Protein AF-W4JQ54-F1 (afdb_monomer_lite)

Structure (mmCIF, N/CA/C/O backbone):
data_AF-W4JQ54-F1
#
_entry.id   AF-W4JQ54-F1
#
loop_
_atom_site.group_PDB
_atom_site.id
_atom_site.type_symbol
_atom_site.label_atom_id
_atom_site.label_alt_id
_atom_site.label_comp_id
_atom_site.label_asym_id
_atom_site.label_entity_id
_atom_site.label_seq_id
_atom_site.pdbx_PDB_ins_code
_atom_site.Cartn_x
_atom_site.Cartn_y
_atom_site.Cartn_z
_atom_site.occupancy
_atom_site.B_iso_or_equiv
_atom_site.auth_seq_id
_atom_site.auth_comp_id
_atom_site.auth_asym_id
_atom_site.auth_atom_id
_atom_site.pdbx_PDB_model_num
ATOM 1 N N . MET A 1 1 ? 14.704 45.002 96.941 1.00 39.91 1 MET A N 1
ATOM 2 C CA . MET A 1 1 ? 14.867 45.791 95.703 1.00 39.91 1 MET A CA 1
ATOM 3 C C . MET A 1 1 ? 14.225 44.958 94.596 1.00 39.91 1 MET A C 1
ATOM 5 O O . MET A 1 1 ? 14.706 43.855 94.393 1.00 39.91 1 MET A O 1
ATOM 9 N N . ALA A 1 2 ? 12.981 45.235 94.175 1.00 49.25 2 ALA A N 1
ATOM 10 C CA . ALA A 1 2 ? 12.592 46.309 93.231 1.00 49.25 2 ALA A CA 1
ATOM 11 C C . ALA A 1 2 ? 13.164 46.016 91.817 1.00 49.25 2 ALA A C 1
ATOM 13 O O . ALA A 1 2 ? 14.364 45.773 91.742 1.00 49.25 2 ALA A O 1
ATOM 14 N N . SER A 1 3 ? 12.445 45.982 90.681 1.00 45.66 3 SER A N 1
ATOM 15 C CA . SER A 1 3 ? 11.048 46.341 90.313 1.00 45.66 3 SER A CA 1
ATOM 16 C C . SER A 1 3 ? 10.651 45.665 88.969 1.00 45.66 3 SER A C 1
ATOM 18 O O . SER A 1 3 ? 11.546 45.143 88.311 1.00 45.66 3 SER A O 1
ATOM 20 N N . ASP A 1 4 ? 9.433 45.745 88.404 1.00 51.53 4 ASP A N 1
ATOM 21 C CA . ASP A 1 4 ? 8.029 45.736 88.903 1.00 51.53 4 ASP A CA 1
ATOM 22 C C . ASP A 1 4 ? 7.049 45.790 87.682 1.00 51.53 4 ASP A C 1
ATOM 24 O O . ASP A 1 4 ? 7.456 46.293 86.636 1.00 51.53 4 ASP A O 1
ATOM 28 N N . LEU A 1 5 ? 5.782 45.346 87.830 1.00 48.69 5 LEU A N 1
ATOM 29 C CA . LEU A 1 5 ? 4.641 45.387 86.864 1.00 48.69 5 LEU A CA 1
ATOM 30 C C . LEU A 1 5 ? 4.814 44.646 85.502 1.00 48.69 5 LEU A C 1
ATOM 32 O O . LEU A 1 5 ? 5.885 44.619 84.915 1.00 48.69 5 LEU A O 1
ATOM 36 N N . GLY A 1 6 ? 3.790 44.029 84.890 1.00 43.50 6 GLY A N 1
ATOM 37 C CA . GLY A 1 6 ? 2.369 43.871 85.245 1.00 43.50 6 GLY A CA 1
ATOM 38 C C . GLY A 1 6 ? 1.666 42.806 84.359 1.00 43.50 6 GLY A C 1
ATOM 39 O O . GLY A 1 6 ? 2.332 42.179 83.533 1.00 43.50 6 GLY A O 1
ATOM 40 N N . PRO A 1 7 ? 0.351 42.547 84.534 1.00 61.50 7 PRO A N 1
ATOM 41 C CA . PRO A 1 7 ? -0.352 41.431 83.889 1.00 61.50 7 PRO A CA 1
ATOM 42 C C . PRO A 1 7 ? -1.212 41.856 82.683 1.00 61.50 7 PRO A C 1
ATOM 44 O O . PRO A 1 7 ? -2.100 42.690 82.823 1.00 61.50 7 PRO A O 1
ATOM 47 N N . GLU A 1 8 ? -1.037 41.206 81.530 1.00 49.78 8 GLU A N 1
ATOM 48 C CA . GLU A 1 8 ? -1.846 41.456 80.326 1.00 49.78 8 GLU A CA 1
ATOM 49 C C . GLU A 1 8 ? -2.757 40.257 79.983 1.00 49.78 8 GLU A C 1
ATOM 51 O O . GLU A 1 8 ? -2.371 39.291 79.330 1.00 49.78 8 GLU A O 1
ATOM 56 N N . ASN A 1 9 ? -4.015 40.401 80.407 1.00 55.91 9 ASN A N 1
ATOM 57 C CA . ASN A 1 9 ? -5.211 40.153 79.594 1.00 55.91 9 ASN A CA 1
ATOM 58 C C . ASN A 1 9 ? -5.625 38.709 79.243 1.00 55.91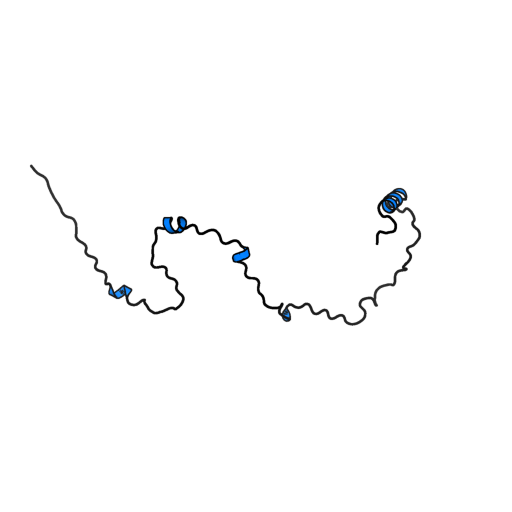 9 ASN A C 1
ATOM 60 O O . ASN A 1 9 ? -5.425 38.179 78.152 1.00 55.91 9 ASN A O 1
ATOM 64 N N . HIS A 1 10 ? -6.440 38.161 80.152 1.00 45.06 10 HIS A N 1
ATOM 65 C CA . HIS A 1 10 ? -7.553 37.268 79.818 1.00 45.06 10 HIS A CA 1
ATOM 66 C C . HIS A 1 10 ? -8.393 37.819 78.646 1.00 45.06 10 HIS A C 1
ATOM 68 O O . HIS A 1 10 ? -9.059 38.840 78.803 1.00 45.06 10 HIS A O 1
ATOM 74 N N . LEU A 1 11 ? -8.517 37.060 77.553 1.00 47.34 11 LEU A N 1
ATOM 75 C CA . LEU A 1 11 ? -9.681 37.134 76.662 1.00 47.34 11 LEU A CA 1
ATOM 76 C C . LEU A 1 11 ? -10.225 35.727 76.397 1.00 47.34 11 LEU A C 1
ATOM 78 O O . LEU A 1 11 ? -9.616 34.908 75.714 1.00 47.34 11 LEU A O 1
ATOM 82 N N . LYS A 1 12 ? -11.379 35.442 77.007 1.00 53.34 12 LYS A N 1
ATOM 83 C CA . LYS A 1 12 ? -12.147 34.210 76.810 1.00 53.34 12 LYS A CA 1
ATOM 84 C C . LYS A 1 12 ? -13.097 34.429 75.637 1.00 53.34 12 LYS A C 1
ATOM 86 O O . LYS A 1 12 ? -14.135 35.054 75.824 1.00 53.34 12 LYS A O 1
ATOM 91 N N . ASN A 1 13 ? -12.788 33.867 74.475 1.00 58.66 13 ASN A N 1
ATOM 92 C CA . ASN A 1 13 ? -13.745 33.812 73.372 1.00 58.66 13 ASN A CA 1
ATOM 93 C C . ASN A 1 13 ? -14.394 32.427 73.342 1.00 58.66 13 ASN A C 1
ATOM 95 O O . ASN A 1 13 ? -14.007 31.556 72.567 1.00 58.66 13 ASN A O 1
ATOM 99 N N . ASN A 1 14 ? -15.385 32.239 74.219 1.00 55.09 14 ASN A N 1
ATOM 100 C CA . ASN A 1 14 ? -16.422 31.244 73.972 1.00 55.09 14 ASN A CA 1
ATOM 101 C C . ASN A 1 14 ? -17.190 31.713 72.733 1.00 55.09 14 ASN A C 1
ATOM 103 O O . ASN A 1 14 ? -17.835 32.757 72.782 1.00 55.09 14 ASN A O 1
ATOM 107 N N . LEU A 1 15 ? -17.085 30.965 71.640 1.00 48.16 15 LEU A N 1
ATOM 108 C CA . LEU A 1 15 ? -17.973 31.078 70.489 1.00 48.16 15 LEU A CA 1
ATOM 109 C C . LEU A 1 15 ? -18.592 29.704 70.248 1.00 48.16 15 LEU A C 1
ATOM 111 O O . LEU A 1 15 ? -18.136 28.920 69.421 1.00 48.16 15 LEU A O 1
ATOM 115 N N . ASP A 1 16 ? -19.580 29.436 71.095 1.00 52.72 16 ASP A N 1
ATOM 116 C CA . ASP A 1 16 ? -20.813 28.702 70.831 1.00 52.72 16 ASP A CA 1
ATOM 117 C C . ASP A 1 16 ? -20.700 27.452 69.944 1.00 52.72 16 ASP A C 1
ATOM 119 O O . ASP A 1 16 ? -20.755 27.498 68.711 1.00 52.72 16 ASP A O 1
ATOM 123 N N . SER A 1 17 ? -20.693 26.301 70.626 1.00 57.25 17 SER A N 1
ATOM 124 C CA . SER A 1 17 ? -20.916 24.950 70.086 1.00 57.25 17 SER A CA 1
ATOM 125 C C . SER A 1 17 ? -22.077 24.851 69.094 1.00 57.25 17 SER A C 1
ATOM 127 O O . SER A 1 17 ? -22.090 23.990 68.214 1.00 57.25 17 SER A O 1
ATOM 129 N N . ASP A 1 18 ? -23.054 25.739 69.233 1.00 55.09 18 ASP A N 1
ATOM 130 C CA . ASP A 1 18 ? -24.360 25.632 68.606 1.00 55.09 18 ASP A CA 1
ATOM 131 C C . ASP A 1 18 ? -24.308 26.027 67.120 1.00 55.09 18 ASP A C 1
ATOM 133 O O . ASP A 1 18 ? -25.050 25.463 66.311 1.00 55.09 18 ASP A O 1
ATOM 137 N N . MET A 1 19 ? -23.353 26.877 66.715 1.00 43.97 19 MET A N 1
ATOM 138 C CA . MET A 1 19 ? -23.126 27.234 65.302 1.00 43.97 19 MET A CA 1
ATOM 139 C C . MET A 1 19 ? -22.566 26.078 64.456 1.00 43.97 19 MET A C 1
ATOM 141 O O . MET A 1 19 ? -22.755 26.062 63.240 1.00 43.97 19 MET A O 1
ATOM 145 N N . LEU A 1 20 ? -21.921 25.081 65.073 1.00 49.22 20 LEU A N 1
ATOM 146 C CA . LEU A 1 20 ? -21.444 23.881 64.370 1.00 49.22 20 LEU A CA 1
ATOM 147 C C . LEU A 1 20 ? -22.555 22.837 64.155 1.00 49.22 20 LEU A C 1
ATOM 149 O O . LEU A 1 20 ? -22.397 21.933 63.333 1.00 49.22 20 LEU A O 1
ATOM 153 N N . SER A 1 21 ? -23.687 22.957 64.857 1.00 53.69 21 SER A N 1
ATOM 154 C CA . SER A 1 21 ? -24.777 21.974 64.797 1.00 53.69 21 SER A CA 1
ATOM 155 C C . SER A 1 21 ? -25.658 22.100 63.545 1.00 53.69 21 SER A C 1
ATOM 157 O O . SER A 1 21 ? -26.167 21.096 63.045 1.00 53.69 21 SER A O 1
ATOM 159 N N . LEU A 1 22 ? -25.804 23.310 62.988 1.00 45.69 22 LEU A N 1
ATOM 160 C CA . LEU A 1 22 ? -26.805 23.599 61.951 1.00 45.69 22 LEU A CA 1
ATOM 161 C C . LEU A 1 22 ? -26.445 23.115 60.534 1.00 45.69 22 LEU A C 1
ATOM 163 O O . LEU A 1 22 ? -27.323 23.044 59.678 1.00 45.69 22 LEU A O 1
ATOM 167 N N . PHE A 1 23 ? -25.181 22.766 60.275 1.00 44.94 23 PHE A N 1
ATOM 168 C CA . PHE A 1 23 ? -24.710 22.331 58.950 1.00 44.94 23 PHE A CA 1
ATOM 169 C C . PHE A 1 23 ? -24.695 20.805 58.753 1.00 44.94 23 PHE A C 1
ATOM 171 O O . PHE A 1 23 ? -24.263 20.318 57.710 1.00 44.94 23 PHE A O 1
ATOM 178 N N . SER A 1 24 ? -25.208 20.031 59.715 1.00 45.94 24 SER A N 1
ATOM 179 C CA . SER A 1 24 ? -25.296 18.563 59.625 1.00 45.94 24 SER A CA 1
ATOM 180 C C . SER A 1 24 ? -26.554 18.066 58.886 1.00 45.94 24 SER A C 1
ATOM 182 O O . SER A 1 24 ? -27.217 17.127 59.328 1.00 45.94 24 SER A O 1
ATOM 184 N N . SER A 1 25 ? -26.893 18.667 57.740 1.00 42.25 25 SER A N 1
ATOM 185 C CA . SER A 1 25 ? -27.986 18.216 56.862 1.00 42.25 25 SER A CA 1
ATOM 186 C C . SER A 1 25 ? -27.476 17.338 55.710 1.00 42.25 25 SER A C 1
ATOM 188 O O . SER A 1 25 ? -27.232 17.785 54.594 1.00 42.25 25 SER A O 1
ATOM 190 N N . VAL A 1 26 ? -27.324 16.050 56.031 1.00 52.06 26 VAL A N 1
ATOM 191 C CA . VAL A 1 26 ? -27.335 14.861 55.150 1.00 52.06 26 VAL A CA 1
ATOM 192 C C . VAL A 1 26 ? -27.230 15.119 53.631 1.00 52.06 26 VAL A C 1
ATOM 194 O O . VAL A 1 26 ? -28.233 15.313 52.945 1.00 52.06 26 VAL A O 1
ATOM 197 N N . VAL A 1 27 ? -26.024 14.933 53.082 1.00 48.47 27 VAL A N 1
ATOM 198 C CA . VAL A 1 27 ? -25.814 14.586 51.664 1.00 48.47 27 VAL A CA 1
ATOM 199 C C . VAL A 1 27 ? -25.173 13.193 51.599 1.00 48.47 27 VAL A C 1
ATOM 201 O O . VAL A 1 27 ? -24.006 13.045 51.978 1.00 48.47 27 VAL A O 1
ATOM 204 N N . PRO A 1 28 ? -25.888 12.148 51.136 1.00 41.91 28 PRO A N 1
ATOM 205 C CA . PRO A 1 28 ? -25.311 10.816 51.002 1.00 41.91 28 PRO A CA 1
ATOM 206 C C . PRO A 1 28 ? -24.329 10.799 49.824 1.00 41.91 28 PRO A C 1
ATOM 208 O O . PRO A 1 28 ? -24.723 10.941 48.670 1.00 41.91 28 PRO A O 1
ATOM 211 N N . GLY A 1 29 ? -23.039 10.635 50.123 1.00 44.91 29 GLY A N 1
ATOM 212 C CA . GLY A 1 29 ? -21.966 10.597 49.121 1.00 44.91 29 GLY A CA 1
ATOM 213 C C . GLY A 1 29 ? -20.756 11.477 49.437 1.00 44.91 29 GLY A C 1
ATOM 214 O O . GLY A 1 29 ? -19.733 11.345 48.767 1.00 44.91 29 GLY A O 1
ATOM 215 N N . SER A 1 30 ? -20.820 12.337 50.462 1.00 40.53 30 SER A N 1
ATOM 216 C CA . SER A 1 30 ? -19.653 13.130 50.850 1.00 40.53 30 SER A CA 1
ATOM 217 C C . SER A 1 30 ? -18.723 12.371 51.798 1.00 40.53 30 SER A C 1
ATOM 219 O O . SER A 1 30 ? -18.940 12.317 53.009 1.00 40.53 30 SER A O 1
ATOM 221 N N . PHE A 1 31 ? -17.635 11.825 51.253 1.00 47.12 31 PHE A N 1
ATOM 222 C CA . PHE A 1 31 ? -16.487 11.363 52.037 1.00 47.12 31 PHE A CA 1
ATOM 223 C C . PHE A 1 31 ? -15.658 12.558 52.534 1.00 47.12 31 PHE A C 1
ATOM 225 O O . PHE A 1 31 ? -14.495 12.732 52.163 1.00 47.12 31 PHE A O 1
ATOM 232 N N . HIS A 1 32 ? -16.246 13.392 53.393 1.00 39.94 32 HIS A N 1
ATOM 233 C CA . HIS A 1 32 ? -15.474 14.338 54.190 1.00 39.94 32 HIS A CA 1
ATOM 234 C C . HIS A 1 32 ? -14.647 13.545 55.205 1.00 39.94 32 HIS A C 1
ATOM 236 O O . HIS A 1 32 ? -15.118 13.195 56.283 1.00 39.94 32 HIS A O 1
ATOM 242 N N . SER A 1 33 ? -13.401 13.242 54.840 1.00 46.81 33 SER A N 1
ATOM 243 C CA . SER A 1 33 ? -12.406 12.702 55.762 1.00 46.81 33 SER A CA 1
ATOM 244 C C . SER A 1 33 ? -12.095 13.758 56.823 1.00 46.81 33 SER A C 1
ATOM 246 O O . SER A 1 33 ? -11.180 14.563 56.654 1.00 46.81 33 SER A O 1
ATOM 248 N N . THR A 1 34 ? -12.851 13.760 57.925 1.00 48.50 34 THR A N 1
ATOM 249 C CA . THR A 1 34 ? -12.638 14.610 59.112 1.00 48.50 34 THR A CA 1
ATOM 250 C C . THR A 1 34 ? -11.448 14.118 59.936 1.00 48.50 34 THR A C 1
ATOM 252 O O 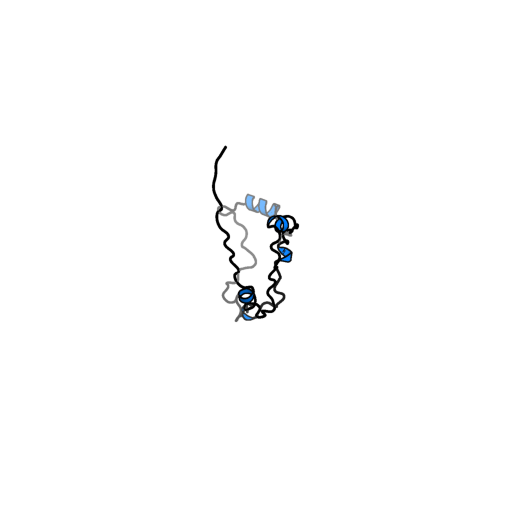. THR A 1 34 ? -11.522 13.902 61.144 1.00 48.50 34 THR A O 1
ATOM 255 N N . ASN A 1 35 ? -10.330 13.908 59.255 1.00 55.97 35 ASN A N 1
ATOM 256 C CA . ASN A 1 35 ? -9.038 13.681 59.852 1.00 55.97 35 ASN A CA 1
ATOM 257 C C . ASN A 1 35 ? -8.074 14.602 59.111 1.00 55.97 35 ASN A C 1
ATOM 259 O O . ASN A 1 35 ? -7.663 14.309 57.987 1.00 55.97 35 ASN A O 1
ATOM 263 N N . ILE A 1 36 ? -7.745 15.732 59.742 1.00 53.62 36 ILE A N 1
ATOM 264 C CA . ILE A 1 36 ? -6.565 16.519 59.381 1.00 53.62 36 ILE A CA 1
ATOM 265 C C . ILE A 1 36 ? -5.368 15.701 59.875 1.00 53.62 36 ILE A C 1
ATOM 267 O O . ILE A 1 36 ? -4.748 16.002 60.892 1.00 53.62 36 ILE A O 1
ATOM 271 N N . ALA A 1 37 ? -5.116 14.591 59.184 1.00 57.53 37 ALA A N 1
ATOM 272 C CA . ALA A 1 37 ? -3.859 13.886 59.280 1.00 57.53 37 ALA A CA 1
ATOM 273 C C . ALA A 1 37 ? -2.771 14.852 58.810 1.00 57.53 37 ALA A C 1
ATOM 275 O O . ALA A 1 37 ? -2.993 15.609 57.858 1.00 57.53 37 ALA A O 1
ATOM 276 N N . ASP A 1 38 ? -1.611 14.808 59.465 1.00 59.84 38 ASP A N 1
ATOM 277 C CA . ASP A 1 38 ? -0.424 15.552 59.050 1.00 59.84 38 ASP A CA 1
ATOM 278 C C . ASP A 1 38 ? -0.288 15.530 57.520 1.00 59.84 38 ASP A C 1
ATOM 280 O O . ASP A 1 38 ? -0.362 14.443 56.932 1.00 59.84 38 ASP A O 1
ATOM 284 N N . PRO A 1 39 ? -0.035 16.663 56.839 1.00 61.22 39 PRO A N 1
ATOM 285 C CA . PRO A 1 39 ? 0.158 16.646 55.390 1.00 61.22 39 PRO A CA 1
ATOM 286 C C . PRO A 1 39 ? 1.299 15.690 55.001 1.00 61.22 39 PRO A C 1
ATOM 288 O O . PRO A 1 39 ? 1.245 15.039 53.963 1.00 61.22 39 PRO A O 1
ATOM 291 N N . VAL A 1 40 ? 2.282 15.511 55.892 1.00 61.38 40 VAL A N 1
ATOM 292 C CA . VAL A 1 40 ? 3.354 14.513 55.785 1.00 61.38 40 VAL A CA 1
ATOM 293 C C . VAL A 1 40 ? 2.824 13.071 55.813 1.00 61.38 40 VAL A C 1
ATOM 295 O O . VAL A 1 40 ? 3.310 12.240 55.051 1.00 61.38 40 VAL A O 1
ATOM 298 N N . ALA A 1 41 ? 1.808 12.753 56.622 1.00 61.19 41 ALA A N 1
ATOM 299 C CA . ALA A 1 41 ? 1.201 11.419 56.686 1.00 61.19 41 ALA A CA 1
ATOM 300 C C . ALA A 1 41 ? 0.461 11.042 55.385 1.00 61.19 41 ALA A C 1
ATOM 302 O O . ALA A 1 41 ? 0.479 9.877 54.969 1.00 61.19 41 ALA A O 1
ATOM 303 N N . ILE A 1 42 ? -0.107 12.034 54.689 1.00 59.50 42 ILE A N 1
ATOM 304 C CA . ILE A 1 42 ? -0.707 11.863 53.354 1.00 59.50 42 ILE A CA 1
ATOM 305 C C . ILE A 1 42 ? 0.363 11.459 52.321 1.00 59.50 42 ILE A C 1
ATOM 307 O O . ILE A 1 42 ? 0.084 10.656 51.439 1.00 59.50 42 ILE A O 1
ATOM 311 N N . PHE A 1 43 ? 1.606 11.935 52.445 1.00 57.56 43 PHE A N 1
ATOM 312 C CA . PHE A 1 43 ? 2.718 11.488 51.588 1.00 57.56 43 PHE A CA 1
ATOM 313 C C . PHE A 1 43 ? 3.425 10.215 52.098 1.00 57.56 43 PHE 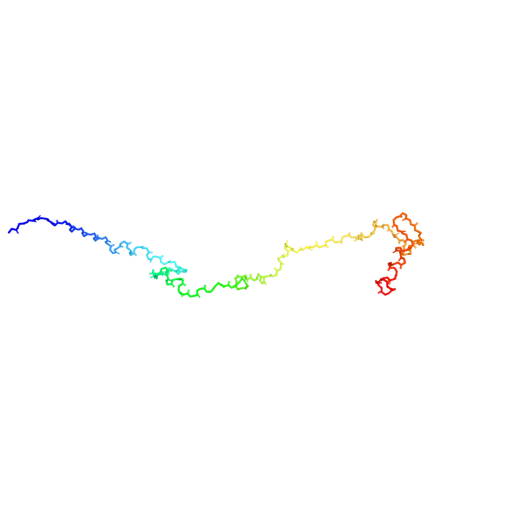A C 1
ATOM 315 O O . PHE A 1 43 ? 4.001 9.470 51.302 1.00 57.56 43 PHE A O 1
ATOM 322 N N . ALA A 1 44 ? 3.390 9.944 53.408 1.00 59.31 44 ALA A N 1
ATOM 323 C CA . ALA A 1 44 ? 4.000 8.761 54.025 1.00 59.31 44 ALA A CA 1
ATOM 324 C C . ALA A 1 44 ? 3.199 7.477 53.755 1.00 59.31 44 ALA A C 1
ATOM 326 O O . ALA A 1 44 ? 3.773 6.396 53.578 1.00 59.31 44 ALA A O 1
ATOM 327 N N . THR A 1 45 ? 1.872 7.588 53.662 1.00 60.84 45 THR A N 1
ATOM 328 C CA . THR A 1 45 ? 1.055 6.542 53.046 1.00 60.84 45 THR A CA 1
ATOM 329 C C . THR A 1 45 ? 1.422 6.460 51.563 1.00 60.84 45 THR A C 1
ATOM 331 O O . THR A 1 45 ? 1.223 7.395 50.795 1.00 60.84 45 THR A O 1
ATOM 334 N N . LYS A 1 46 ? 2.026 5.336 51.143 1.00 63.25 46 LYS A N 1
ATOM 335 C CA . LYS A 1 46 ? 2.506 5.130 49.763 1.00 63.25 46 LYS A CA 1
ATOM 336 C C . LYS A 1 46 ? 1.339 5.029 48.772 1.00 63.25 46 LYS A C 1
ATOM 338 O O . LYS A 1 46 ? 1.026 3.936 48.288 1.00 63.25 46 LYS A O 1
ATOM 343 N N . TYR A 1 47 ? 0.748 6.164 48.406 1.00 66.00 47 TYR A N 1
ATOM 344 C CA . TYR A 1 47 ? -0.141 6.300 47.257 1.00 66.00 47 TYR A CA 1
ATOM 345 C C . TYR A 1 47 ? 0.655 6.069 45.969 1.00 66.00 47 TYR A C 1
ATOM 347 O O . TYR A 1 47 ? 1.092 6.994 45.286 1.00 66.00 47 TYR A O 1
ATOM 355 N N . LYS A 1 48 ? 0.867 4.793 45.634 1.00 77.19 48 LYS A N 1
ATOM 356 C CA . LYS A 1 48 ? 1.422 4.393 44.341 1.00 77.19 48 LYS A CA 1
ATOM 357 C C . LYS A 1 48 ? 0.526 4.958 43.241 1.00 77.19 48 LYS A C 1
ATOM 359 O O . LYS A 1 48 ? -0.689 4.754 43.261 1.00 77.19 48 LYS A O 1
ATOM 364 N N . TYR A 1 49 ? 1.131 5.641 42.272 1.00 79.19 49 TYR A N 1
ATOM 365 C CA . TYR A 1 49 ? 0.421 6.134 41.098 1.00 79.19 49 TYR A CA 1
ATOM 366 C C . TYR A 1 49 ? -0.306 4.967 40.412 1.00 79.19 49 TYR A C 1
ATOM 368 O O . TYR A 1 49 ? 0.335 4.017 39.962 1.00 79.19 49 TYR A O 1
ATOM 376 N N . LYS A 1 50 ? -1.644 5.022 40.342 1.00 79.44 50 LYS A N 1
ATOM 377 C CA . LYS A 1 50 ? -2.426 3.999 39.631 1.00 79.44 50 LYS A CA 1
ATOM 378 C C . LYS A 1 50 ? -2.053 4.033 38.141 1.00 79.44 50 LYS A C 1
ATOM 380 O O . LYS A 1 50 ? -2.197 5.105 37.543 1.00 79.44 50 LYS A O 1
ATOM 385 N N . PRO A 1 51 ? -1.595 2.919 37.538 1.00 86.62 51 PRO A N 1
ATOM 386 C CA . PRO A 1 51 ? -1.196 2.887 36.133 1.00 86.62 51 PRO A CA 1
ATOM 387 C C . PRO A 1 51 ? -2.360 3.298 35.227 1.00 86.62 51 PRO A C 1
ATOM 389 O O . PRO A 1 51 ? -3.522 3.049 35.547 1.00 86.62 51 PRO A O 1
ATOM 392 N N . VAL A 1 52 ? -2.054 3.916 34.082 1.00 81.94 52 VAL A N 1
ATOM 393 C CA . VAL A 1 52 ? -3.071 4.488 33.180 1.00 81.94 52 VAL A CA 1
ATOM 394 C C . VAL A 1 52 ? -4.111 3.453 32.729 1.00 81.94 52 VAL A C 1
ATOM 396 O O . VAL A 1 52 ? -5.300 3.752 32.723 1.00 81.94 52 VAL A O 1
ATOM 399 N N . ALA A 1 53 ? -3.696 2.203 32.502 1.00 80.50 53 ALA A N 1
ATOM 400 C CA . ALA A 1 53 ? -4.581 1.087 32.156 1.00 80.50 53 ALA A CA 1
ATOM 401 C C . ALA A 1 53 ? -5.631 0.740 33.237 1.00 80.50 53 ALA A C 1
ATOM 403 O O . ALA A 1 53 ? -6.636 0.120 32.923 1.00 80.50 53 ALA A O 1
ATOM 404 N N . GLN A 1 54 ? -5.429 1.144 34.498 1.00 82.56 54 GLN A N 1
ATOM 405 C CA . GLN A 1 54 ? -6.422 1.002 35.577 1.00 82.56 54 GLN A CA 1
ATOM 406 C C . GLN A 1 54 ? -7.295 2.256 35.765 1.00 82.56 54 GLN A C 1
ATOM 408 O O . GLN A 1 54 ? -8.221 2.244 36.575 1.00 82.56 54 GLN A O 1
ATOM 413 N N . LYS A 1 55 ? -6.989 3.353 35.060 1.00 83.81 55 LYS A N 1
ATOM 414 C CA . LYS A 1 55 ? -7.794 4.585 35.037 1.00 83.81 55 LYS A CA 1
ATOM 415 C C . LYS A 1 55 ? -8.713 4.635 33.817 1.00 83.81 55 LYS A C 1
ATOM 417 O O . LYS A 1 55 ? -9.841 5.102 33.934 1.00 83.81 55 LYS A O 1
ATOM 422 N N . THR A 1 56 ? -8.242 4.155 32.669 1.00 85.62 56 THR A N 1
ATOM 423 C CA . THR A 1 56 ? -9.028 4.088 31.436 1.00 85.62 56 THR A CA 1
ATOM 424 C C . THR A 1 56 ? -10.014 2.927 31.504 1.00 85.62 56 THR A C 1
ATOM 426 O O . THR A 1 56 ? -9.614 1.770 31.419 1.00 85.62 56 THR A O 1
ATOM 429 N N . GLN A 1 57 ? -11.303 3.236 31.629 1.00 81.75 57 GLN A N 1
ATOM 430 C CA . GLN A 1 57 ? -12.373 2.261 31.424 1.00 81.75 57 GLN A CA 1
ATOM 431 C C . GLN A 1 57 ? -12.771 2.281 29.941 1.00 81.75 57 GLN A C 1
ATOM 433 O O . GLN A 1 57 ? -13.158 3.347 29.454 1.00 81.75 57 GLN A O 1
ATOM 438 N N . PRO A 1 58 ? -12.664 1.165 29.197 1.00 80.62 58 PRO A N 1
ATOM 439 C CA . PRO A 1 58 ? -13.204 1.101 27.848 1.00 80.62 58 PRO A CA 1
ATOM 440 C C . PRO A 1 58 ? -14.731 1.184 27.915 1.00 80.62 58 PRO A C 1
ATOM 442 O O . PRO A 1 58 ? -15.366 0.556 28.763 1.00 80.62 58 PRO A O 1
ATOM 445 N N . VAL A 1 59 ? -15.334 1.946 27.007 1.00 82.00 59 VAL A N 1
ATOM 446 C CA . VAL A 1 59 ? -16.790 1.945 26.848 1.00 82.00 59 VAL A CA 1
ATOM 447 C C . VAL A 1 59 ? -17.167 0.625 26.178 1.00 82.00 59 VAL A C 1
ATOM 449 O O . VAL A 1 59 ? -16.942 0.457 24.987 1.00 82.00 59 VAL A O 1
ATOM 452 N N . LEU A 1 60 ? -17.718 -0.314 26.953 1.00 80.00 60 LEU A N 1
ATOM 453 C CA . LEU A 1 60 ? -18.166 -1.637 26.480 1.00 80.00 60 LEU A CA 1
ATOM 454 C C . LEU A 1 60 ? -19.469 -1.595 25.657 1.00 80.00 60 LEU A C 1
ATOM 456 O O . LEU A 1 60 ? -20.039 -2.640 25.369 1.00 80.00 60 LEU A O 1
ATOM 460 N N . ALA A 1 61 ? -19.974 -0.404 25.330 1.00 82.31 61 ALA A N 1
ATOM 461 C CA . ALA A 1 61 ? -21.152 -0.252 24.489 1.00 82.31 61 ALA A CA 1
ATOM 462 C C . ALA A 1 61 ? -20.781 -0.415 23.011 1.00 82.31 61 ALA A C 1
ATOM 464 O O . ALA A 1 61 ? -19.717 0.036 22.579 1.00 82.31 61 ALA A O 1
ATOM 465 N N . ASP A 1 62 ? -21.696 -0.996 22.239 1.00 85.19 62 ASP A N 1
ATOM 466 C CA . ASP A 1 62 ? -21.571 -1.084 20.787 1.00 85.19 62 ASP A CA 1
ATOM 467 C C . ASP A 1 62 ? -21.437 0.309 20.152 1.00 85.19 62 ASP A C 1
ATOM 469 O O . ASP A 1 62 ? -21.959 1.308 20.665 1.00 85.19 62 ASP A O 1
ATOM 473 N N . LEU A 1 63 ? -20.744 0.385 19.010 1.00 84.25 63 LEU A N 1
ATOM 474 C CA . LEU A 1 63 ? -20.624 1.631 18.254 1.00 84.25 63 LEU A CA 1
ATOM 475 C C . LEU A 1 63 ? -22.039 2.103 17.862 1.00 84.25 63 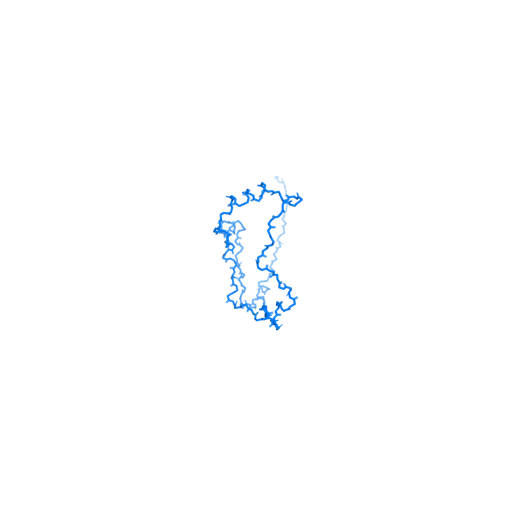LEU A C 1
ATOM 477 O O . LEU A 1 63 ? -22.721 1.393 17.121 1.00 84.25 63 LEU A O 1
ATOM 481 N N . PRO A 1 64 ? -22.504 3.279 18.326 1.00 88.44 64 PRO A N 1
ATOM 482 C CA . PRO A 1 64 ? -23.880 3.690 18.096 1.00 88.44 64 PRO A CA 1
ATOM 483 C C . PRO A 1 64 ? -24.112 3.930 16.605 1.00 88.44 64 PRO A C 1
ATOM 485 O O . PRO A 1 64 ? -23.303 4.590 15.955 1.00 88.44 64 PRO A O 1
ATOM 488 N N . GLU A 1 65 ? -25.247 3.459 16.089 1.00 85.25 65 GLU A N 1
ATOM 489 C CA . GLU A 1 65 ? -25.597 3.436 14.657 1.00 85.25 65 GLU A CA 1
ATOM 490 C C . GLU A 1 65 ? -25.373 4.780 13.939 1.00 85.25 65 GLU A C 1
ATOM 492 O O . GLU A 1 65 ? -24.862 4.813 12.825 1.00 85.25 65 GLU A O 1
ATOM 497 N N . LYS A 1 66 ? -25.624 5.904 14.624 1.00 84.88 66 LYS A N 1
ATOM 498 C CA . LYS A 1 66 ? -25.355 7.277 14.147 1.00 84.88 66 LYS A CA 1
ATOM 499 C C . LYS A 1 66 ? -23.888 7.576 13.773 1.00 84.88 66 LYS A C 1
ATOM 501 O O . LYS A 1 66 ? -23.624 8.596 13.147 1.00 84.88 66 LYS A O 1
ATOM 506 N N . LEU A 1 67 ? -22.939 6.756 14.232 1.00 82.00 67 LEU A N 1
ATOM 507 C CA . LEU A 1 67 ? -21.505 6.818 13.913 1.00 82.00 67 LEU A CA 1
ATOM 508 C C . LEU A 1 67 ? -21.077 5.694 12.950 1.00 82.00 67 LEU A C 1
ATOM 510 O O . LEU A 1 67 ? -19.913 5.638 12.552 1.00 82.00 67 LEU A O 1
ATOM 514 N N . GLY A 1 68 ? -21.994 4.796 12.578 1.00 84.94 68 GLY A N 1
ATOM 515 C CA . GLY A 1 68 ? -21.767 3.761 11.578 1.00 84.94 68 GLY A CA 1
ATOM 516 C C . GLY A 1 68 ? -21.715 4.358 10.172 1.00 84.94 68 GLY A C 1
ATOM 517 O O . GLY A 1 68 ? -22.623 5.066 9.743 1.00 84.94 68 GLY A O 1
ATOM 518 N N . ILE A 1 69 ? -20.650 4.061 9.426 1.00 88.50 69 ILE A N 1
ATOM 519 C CA . ILE A 1 69 ? -20.505 4.521 8.039 1.00 88.50 69 ILE A CA 1
ATOM 520 C C . ILE A 1 69 ? -21.315 3.597 7.122 1.00 88.50 69 ILE A C 1
ATOM 522 O O . ILE A 1 69 ? -20.830 2.550 6.691 1.00 88.50 69 ILE A O 1
ATOM 526 N N . VAL A 1 70 ? -22.544 4.000 6.797 1.00 88.38 70 VAL A N 1
ATOM 527 C CA . VAL A 1 70 ? -23.390 3.302 5.817 1.00 88.38 70 VAL A CA 1
ATOM 528 C C . VAL A 1 70 ? -22.901 3.618 4.399 1.00 88.38 70 VAL A C 1
ATOM 530 O O . VAL A 1 70 ? -22.973 4.756 3.937 1.00 88.38 70 VAL A O 1
ATOM 533 N N . ARG A 1 71 ? -22.385 2.607 3.690 1.00 85.88 71 ARG A N 1
ATOM 534 C CA . ARG A 1 71 ? -21.902 2.744 2.305 1.00 85.88 71 ARG A CA 1
ATOM 535 C C . ARG A 1 71 ? -23.028 2.483 1.303 1.00 85.88 71 ARG A C 1
ATOM 537 O O . ARG A 1 71 ? -23.237 1.349 0.883 1.00 85.88 71 ARG A O 1
ATOM 544 N N . ASN A 1 72 ? -23.711 3.544 0.881 1.00 87.81 72 ASN A N 1
ATOM 545 C CA . ASN A 1 72 ? -24.720 3.482 -0.181 1.00 87.81 72 ASN A CA 1
ATOM 546 C C . ASN A 1 72 ? -24.051 3.409 -1.567 1.00 87.81 72 ASN A C 1
ATOM 548 O O . ASN A 1 72 ? -23.860 4.431 -2.224 1.00 87.81 72 ASN A O 1
ATOM 552 N N . ILE A 1 73 ? -23.679 2.204 -2.005 1.00 85.94 73 ILE A N 1
ATOM 553 C CA . ILE A 1 73 ? -23.184 1.962 -3.368 1.00 85.94 73 ILE A CA 1
ATOM 554 C C . ILE A 1 73 ? -24.402 1.803 -4.288 1.00 85.94 73 ILE A C 1
ATOM 556 O O . ILE A 1 73 ? -25.100 0.792 -4.228 1.00 85.94 73 ILE A O 1
ATOM 560 N N . LEU A 1 74 ? -24.680 2.822 -5.104 1.00 90.31 74 LEU A N 1
ATOM 561 C CA . LEU A 1 74 ? -25.777 2.822 -6.074 1.00 90.31 74 LEU A CA 1
ATOM 562 C C . LEU A 1 74 ? -25.219 2.680 -7.494 1.00 90.31 74 LEU A C 1
ATOM 564 O O . LEU A 1 74 ? -24.453 3.529 -7.944 1.00 90.31 74 LEU A O 1
ATOM 568 N N . GLY A 1 75 ? -25.644 1.630 -8.199 1.00 93.31 75 GLY A N 1
ATOM 569 C CA . GLY A 1 75 ? -25.119 1.285 -9.522 1.00 93.31 75 GLY A CA 1
ATOM 570 C C . GLY A 1 75 ? -23.721 0.658 -9.474 1.00 93.31 75 GLY A C 1
ATOM 571 O O . GLY A 1 75 ? -23.188 0.363 -8.405 1.00 93.31 75 GLY A O 1
ATOM 572 N N . ASP A 1 76 ? -23.139 0.436 -10.652 1.00 91.31 76 ASP A N 1
ATOM 573 C CA . ASP A 1 76 ? -21.762 -0.040 -10.785 1.00 91.31 76 ASP A CA 1
ATOM 574 C C . ASP A 1 76 ? -20.779 1.148 -10.691 1.00 91.31 76 ASP A C 1
ATOM 576 O O . ASP A 1 76 ? -20.805 2.023 -11.564 1.00 91.31 76 ASP A O 1
ATOM 580 N N . PRO A 1 77 ? -19.895 1.205 -9.673 1.00 88.56 77 PRO A N 1
ATOM 581 C CA . PRO A 1 77 ? -18.910 2.279 -9.540 1.00 88.56 77 PRO A CA 1
ATOM 582 C C . PRO A 1 77 ? -17.830 2.255 -10.634 1.00 88.56 77 PRO A C 1
ATOM 584 O O . PRO A 1 77 ? -17.106 3.241 -10.784 1.00 88.56 77 PRO A O 1
ATOM 587 N N . LEU A 1 78 ? -17.696 1.155 -11.383 1.00 90.00 78 LEU A N 1
ATOM 588 C CA . LEU A 1 78 ? -16.700 0.990 -12.442 1.00 90.00 78 LEU A CA 1
ATOM 589 C C . LEU A 1 78 ? -17.240 1.348 -13.837 1.00 90.00 78 LEU A C 1
ATOM 591 O O . LEU A 1 78 ? -16.443 1.475 -14.762 1.00 90.00 78 LEU A O 1
ATOM 595 N N . ALA A 1 79 ? -18.548 1.582 -13.998 1.00 90.25 79 ALA A N 1
ATOM 596 C CA . ALA A 1 79 ? -19.194 1.781 -15.303 1.00 90.25 79 ALA A CA 1
ATOM 597 C C . ALA A 1 79 ? -18.654 2.975 -16.122 1.00 90.25 79 ALA A C 1
ATOM 599 O O . ALA A 1 79 ? -18.753 2.983 -17.348 1.00 90.25 79 ALA A O 1
ATOM 600 N N . THR A 1 80 ? -18.079 3.982 -15.458 1.00 89.69 80 THR A N 1
ATOM 601 C CA . THR A 1 80 ? -17.461 5.161 -16.098 1.00 89.69 80 THR A CA 1
ATOM 602 C C . THR A 1 80 ? -15.970 4.956 -16.405 1.00 89.69 80 THR A C 1
ATOM 604 O O . THR A 1 80 ? -15.358 5.780 -17.087 1.00 89.69 80 THR A O 1
ATOM 607 N N . LEU A 1 81 ? -15.344 3.893 -15.889 1.00 92.25 81 LEU A N 1
ATOM 608 C CA . LEU A 1 81 ? -13.918 3.648 -16.082 1.00 92.25 81 LEU A CA 1
ATOM 609 C C . LEU A 1 81 ? -13.646 3.076 -17.473 1.00 92.25 81 LEU A C 1
ATOM 611 O O . LEU A 1 81 ? -14.314 2.158 -17.946 1.00 92.25 81 LEU A O 1
ATOM 615 N N . LEU A 1 82 ? -12.602 3.595 -18.117 1.00 90.31 82 LEU A N 1
ATOM 616 C CA . LEU A 1 82 ? -12.105 3.038 -19.367 1.00 90.31 82 LEU A CA 1
ATOM 617 C C . LEU A 1 82 ? -11.491 1.661 -19.100 1.00 90.31 82 LEU A C 1
ATOM 619 O O . LEU A 1 82 ? -10.599 1.527 -18.260 1.00 90.31 82 LEU A O 1
ATOM 623 N N . MET A 1 83 ? -11.936 0.646 -19.842 1.00 88.56 83 MET A N 1
ATOM 624 C CA . MET A 1 83 ? -11.319 -0.676 -19.782 1.00 88.56 83 MET A CA 1
ATOM 625 C C . MET A 1 83 ? -9.903 -0.617 -20.362 1.00 88.56 83 MET A C 1
ATOM 627 O O . MET A 1 83 ? -9.712 -0.317 -21.541 1.00 88.56 83 MET A O 1
ATOM 631 N N . LEU A 1 84 ? -8.911 -0.908 -19.523 1.00 88.62 84 LEU A N 1
ATOM 632 C CA . LEU A 1 84 ? -7.518 -1.043 -19.937 1.00 88.62 84 LEU A CA 1
ATOM 633 C C . LEU A 1 84 ? -7.272 -2.437 -20.525 1.00 88.62 84 LEU A C 1
ATOM 635 O O . LEU A 1 84 ? -7.902 -3.417 -20.126 1.00 88.62 84 LEU A O 1
ATOM 639 N N . THR A 1 85 ? -6.327 -2.541 -21.460 1.00 89.81 85 THR A N 1
ATOM 640 C CA . THR A 1 85 ? -5.874 -3.840 -21.968 1.00 89.81 85 THR A CA 1
ATOM 641 C C . THR A 1 85 ? -5.103 -4.583 -20.870 1.00 89.81 85 THR A C 1
ATOM 643 O O . THR A 1 85 ? -4.202 -3.986 -20.282 1.00 89.81 85 THR A O 1
ATOM 646 N N . PRO A 1 86 ? -5.392 -5.873 -20.603 1.00 89.75 86 PRO A N 1
ATOM 647 C CA . PRO A 1 86 ? -4.722 -6.618 -19.532 1.00 89.75 86 PRO A CA 1
ATOM 648 C C . PRO A 1 86 ? -3.231 -6.837 -19.818 1.00 89.75 86 PRO A C 1
ATOM 650 O O . PRO A 1 86 ? -2.420 -6.867 -18.900 1.00 89.75 86 PRO A O 1
ATOM 653 N N . ASN A 1 87 ? -2.866 -6.941 -21.099 1.00 90.19 87 ASN A N 1
ATOM 654 C CA . ASN A 1 87 ? -1.482 -7.067 -21.531 1.00 90.19 87 ASN A CA 1
ATOM 655 C C . ASN A 1 87 ? -0.907 -5.665 -21.806 1.00 90.19 87 ASN A C 1
ATOM 657 O O . ASN A 1 87 ? -1.458 -4.957 -22.659 1.00 90.19 87 ASN A O 1
ATOM 661 N N . PRO A 1 88 ? 0.177 -5.248 -21.129 1.00 89.75 88 PRO A N 1
ATOM 662 C CA . PRO A 1 88 ? 0.858 -4.000 -21.445 1.00 89.75 88 PRO A CA 1
ATOM 663 C C . PRO A 1 88 ? 1.608 -4.101 -22.789 1.00 89.75 88 PRO A C 1
ATOM 665 O O . PRO A 1 88 ? 1.935 -5.204 -23.238 1.00 89.75 88 PRO A O 1
ATOM 668 N N . PRO A 1 89 ? 1.929 -2.965 -23.437 1.00 91.31 89 PRO A N 1
ATOM 669 C CA . PRO A 1 89 ? 2.829 -2.944 -24.587 1.00 91.31 89 PRO A CA 1
ATOM 670 C C . PRO A 1 89 ? 4.213 -3.533 -24.254 1.00 91.31 89 PRO A C 1
ATOM 672 O O . PRO A 1 89 ? 4.647 -3.454 -23.100 1.00 91.31 89 PRO A O 1
ATOM 675 N N . PRO A 1 90 ? 4.952 -4.067 -25.246 1.00 92.06 90 PRO A N 1
ATOM 676 C CA . PRO A 1 90 ? 6.326 -4.510 -25.033 1.00 92.06 90 PRO A CA 1
ATOM 677 C C . PRO A 1 90 ? 7.203 -3.344 -24.559 1.00 92.06 90 PRO A C 1
ATOM 679 O O . PRO A 1 90 ? 7.059 -2.207 -25.016 1.00 92.06 90 PRO A O 1
ATOM 682 N N . PHE A 1 91 ? 8.129 -3.631 -23.644 1.00 92.56 91 PHE A N 1
ATOM 683 C CA . PHE A 1 91 ? 9.011 -2.615 -23.076 1.00 92.56 91 PHE A CA 1
ATOM 684 C C . PHE A 1 91 ? 9.851 -1.911 -24.150 1.00 92.56 91 PHE A C 1
ATOM 686 O O . PHE A 1 91 ? 10.472 -2.552 -24.998 1.00 92.56 91 PHE A O 1
ATOM 693 N N . THR A 1 92 ? 9.965 -0.587 -24.027 1.00 94.06 92 THR A N 1
ATOM 694 C CA . THR A 1 92 ? 10.936 0.228 -24.763 1.00 94.06 92 THR A CA 1
ATOM 695 C C . THR A 1 92 ? 11.684 1.151 -23.788 1.00 94.06 92 THR A C 1
ATOM 697 O O . THR A 1 92 ? 11.040 1.843 -22.991 1.00 94.06 92 THR A O 1
ATOM 700 N N . PRO A 1 93 ? 13.033 1.178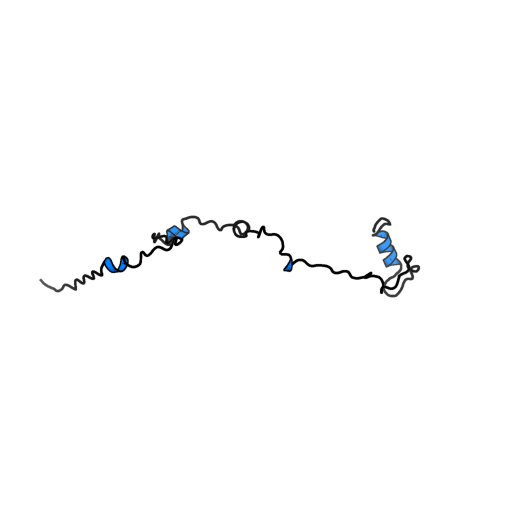 -23.798 1.00 94.69 93 PRO A N 1
ATOM 701 C CA . PRO A 1 93 ? 13.805 1.967 -22.841 1.00 94.69 93 PRO A CA 1
ATOM 702 C C . PRO A 1 93 ? 13.623 3.457 -23.134 1.00 94.69 93 PRO A C 1
ATOM 704 O O . PRO A 1 93 ? 14.121 3.972 -24.133 1.00 94.69 93 PRO A O 1
ATOM 707 N N . THR A 1 94 ? 12.890 4.146 -22.260 1.00 93.06 94 THR A N 1
ATOM 708 C CA . THR A 1 94 ? 12.409 5.510 -22.510 1.00 93.06 94 THR A CA 1
ATOM 709 C C . THR A 1 94 ? 12.790 6.442 -21.364 1.00 93.06 94 THR A C 1
ATOM 711 O O . THR A 1 94 ? 12.438 6.225 -20.201 1.00 93.06 94 THR A O 1
ATOM 714 N N . GLY A 1 95 ? 13.504 7.521 -21.693 1.00 93.50 95 GLY A N 1
ATOM 715 C CA . GLY A 1 95 ? 13.886 8.570 -20.747 1.00 93.50 95 GLY A CA 1
ATOM 716 C C . GLY A 1 95 ? 14.711 8.044 -19.568 1.00 93.50 95 GLY A C 1
ATOM 717 O O . GLY A 1 95 ? 15.876 7.694 -19.721 1.00 93.50 95 GLY A O 1
ATOM 718 N N . ARG A 1 96 ? 14.112 8.024 -18.369 1.00 92.81 96 ARG A N 1
ATOM 719 C CA . ARG A 1 96 ? 14.778 7.614 -17.115 1.00 92.81 96 ARG A CA 1
ATOM 720 C C . ARG A 1 96 ? 14.719 6.108 -16.833 1.00 92.81 96 ARG A C 1
ATOM 722 O O . ARG A 1 96 ? 15.321 5.672 -15.850 1.00 92.81 96 ARG A O 1
ATOM 729 N N . TYR A 1 97 ? 13.983 5.331 -17.632 1.00 94.06 97 TYR A N 1
ATOM 730 C CA . TYR A 1 97 ? 13.849 3.887 -17.443 1.00 94.06 97 TYR A CA 1
ATOM 731 C C . TYR A 1 97 ? 14.623 3.137 -18.535 1.00 94.06 97 TYR A C 1
ATOM 733 O O . TYR A 1 97 ? 14.138 2.924 -19.644 1.00 94.06 97 TYR A O 1
ATOM 741 N N . THR A 1 98 ? 15.880 2.820 -18.218 1.00 95.62 98 THR A N 1
ATOM 742 C CA . THR A 1 98 ? 16.841 2.138 -19.097 1.00 95.62 98 THR A CA 1
ATOM 743 C C . THR A 1 98 ? 16.683 0.618 -19.037 1.00 95.62 98 THR A C 1
ATOM 745 O O . THR A 1 98 ? 16.051 0.091 -18.121 1.00 95.62 98 THR A O 1
ATOM 748 N N . ALA A 1 99 ? 17.281 -0.095 -20.000 1.00 95.38 99 ALA A N 1
ATOM 749 C CA . ALA A 1 99 ? 17.295 -1.559 -20.009 1.00 95.38 99 ALA A CA 1
ATOM 750 C C . ALA A 1 99 ? 17.905 -2.123 -18.714 1.00 95.38 99 ALA A C 1
ATOM 752 O O . ALA A 1 99 ? 17.198 -2.806 -17.984 1.00 95.38 99 ALA A O 1
ATOM 753 N N . GLU A 1 100 ? 19.119 -1.684 -18.357 1.00 95.12 100 GLU A N 1
ATOM 754 C CA . GLU A 1 100 ? 19.840 -2.070 -17.129 1.00 95.12 100 GLU A CA 1
ATOM 755 C C . GLU A 1 100 ? 18.987 -1.954 -15.857 1.00 95.12 100 GLU A C 1
ATOM 757 O O . GLU A 1 100 ? 19.083 -2.775 -14.946 1.00 95.12 100 GLU A O 1
ATOM 762 N N . ARG A 1 101 ? 18.140 -0.917 -15.778 1.00 94.00 101 ARG A N 1
ATOM 763 C CA . ARG A 1 101 ? 17.278 -0.685 -14.618 1.00 94.00 101 ARG A CA 1
ATOM 764 C C . ARG A 1 101 ? 16.093 -1.645 -14.572 1.00 94.00 101 ARG A C 1
ATOM 766 O O . ARG A 1 101 ? 15.667 -1.978 -13.470 1.00 94.00 101 ARG A O 1
ATOM 773 N N . ARG A 1 102 ? 15.573 -2.081 -15.724 1.00 91.94 102 ARG A N 1
ATOM 774 C CA . ARG A 1 102 ? 14.592 -3.172 -15.782 1.00 91.94 102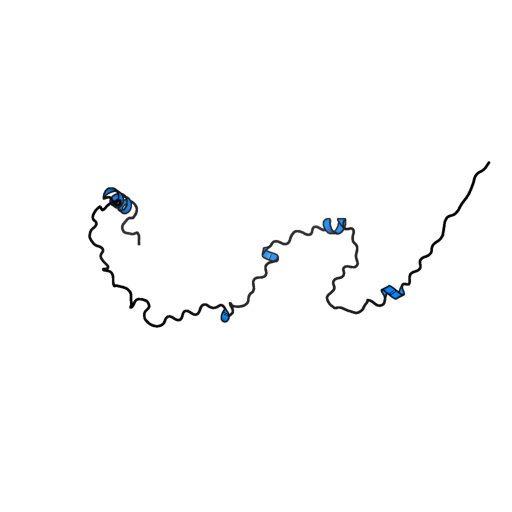 ARG A CA 1
ATOM 775 C C . ARG A 1 102 ? 15.261 -4.487 -15.405 1.00 91.94 102 ARG A C 1
ATOM 777 O O . ARG A 1 102 ? 14.803 -5.126 -14.477 1.00 91.94 102 ARG A O 1
ATOM 784 N N . ASP A 1 103 ? 16.404 -4.804 -16.007 1.00 92.75 103 ASP A N 1
ATOM 785 C CA . ASP A 1 103 ? 17.115 -6.066 -15.775 1.00 92.75 103 ASP A CA 1
ATOM 786 C C . ASP A 1 103 ? 17.519 -6.228 -14.287 1.00 92.75 103 ASP A C 1
ATOM 788 O O . ASP A 1 103 ? 17.503 -7.329 -13.737 1.00 92.75 103 ASP A O 1
ATOM 792 N N . LEU A 1 104 ? 17.823 -5.120 -13.594 1.00 92.50 104 LEU A N 1
ATOM 793 C CA . LEU A 1 104 ? 18.016 -5.088 -12.139 1.00 92.50 104 LEU A CA 1
ATOM 794 C C . LEU A 1 104 ? 16.720 -5.356 -11.352 1.00 92.50 104 LEU A C 1
ATOM 796 O O . LEU A 1 104 ? 16.768 -6.044 -10.336 1.00 92.50 104 LEU A O 1
ATOM 800 N N . ILE A 1 105 ? 15.586 -4.799 -11.784 1.00 89.69 105 ILE A N 1
ATOM 801 C CA . ILE A 1 105 ? 14.274 -5.018 -11.158 1.00 89.69 105 ILE A CA 1
ATOM 802 C C . ILE A 1 105 ? 13.830 -6.466 -11.370 1.00 89.69 105 ILE A C 1
ATOM 804 O O . ILE A 1 105 ? 13.503 -7.118 -10.384 1.00 89.69 105 ILE A O 1
ATOM 808 N N . ASP A 1 106 ? 13.912 -6.982 -12.593 1.00 89.62 106 ASP A N 1
ATOM 809 C CA . ASP A 1 106 ? 13.552 -8.356 -12.963 1.00 89.62 106 ASP A CA 1
ATOM 810 C C . ASP A 1 106 ? 14.438 -9.379 -12.218 1.00 89.62 106 ASP A C 1
ATOM 812 O O . ASP A 1 106 ? 13.984 -10.441 -11.805 1.00 89.62 106 ASP A O 1
ATOM 816 N N . LYS A 1 107 ? 15.706 -9.039 -11.939 1.00 89.69 107 LYS A N 1
ATOM 817 C CA . LYS A 1 107 ? 16.592 -9.857 -11.090 1.00 89.69 107 LYS A CA 1
ATOM 818 C C . LYS A 1 107 ? 16.210 -9.851 -9.601 1.00 89.69 107 LYS A C 1
ATOM 820 O O . LYS A 1 107 ? 16.531 -10.803 -8.892 1.00 89.69 107 LYS A O 1
ATOM 825 N N . VAL A 1 108 ? 15.615 -8.767 -9.101 1.00 89.75 108 VAL A N 1
ATOM 826 C CA . VAL A 1 108 ? 15.210 -8.625 -7.687 1.00 89.75 108 VAL A CA 1
ATOM 827 C C . VAL A 1 108 ? 13.816 -9.207 -7.437 1.00 89.75 108 VAL A C 1
ATOM 829 O O . VAL A 1 108 ? 13.564 -9.713 -6.346 1.00 89.75 108 VAL A O 1
ATOM 832 N N . HIS A 1 109 ? 12.936 -9.160 -8.436 1.00 85.62 109 HIS A N 1
ATOM 833 C CA . HIS A 1 109 ? 11.565 -9.658 -8.374 1.00 85.62 109 HIS A CA 1
ATOM 834 C C . HIS A 1 109 ? 11.446 -10.852 -9.323 1.00 85.62 109 HIS A C 1
ATOM 836 O O . HIS A 1 109 ? 11.125 -10.692 -10.496 1.00 85.62 109 HIS A O 1
ATOM 842 N N . SER A 1 110 ? 11.742 -12.047 -8.809 1.00 79.38 110 SER A N 1
ATOM 843 C CA . SER A 1 110 ? 11.456 -13.301 -9.510 1.00 79.38 110 SER A CA 1
ATOM 844 C C . SER A 1 110 ? 9.958 -13.450 -9.791 1.00 79.38 110 SER A C 1
ATOM 846 O O . SER A 1 110 ? 9.145 -12.901 -9.048 1.00 79.38 110 SER A O 1
ATOM 848 N N . ASP A 1 111 ? 9.621 -14.255 -10.801 1.00 70.56 111 ASP A N 1
ATOM 849 C CA . ASP A 1 111 ? 8.275 -14.441 -11.378 1.00 70.56 111 ASP A CA 1
ATOM 850 C C . ASP A 1 111 ? 7.127 -14.703 -10.371 1.00 70.56 111 ASP A C 1
ATOM 852 O O . ASP A 1 111 ? 5.971 -14.456 -10.694 1.00 70.56 111 ASP A O 1
ATOM 856 N N . ASP A 1 112 ? 7.434 -15.148 -9.146 1.00 69.25 112 ASP A N 1
ATOM 857 C CA . ASP A 1 112 ? 6.484 -15.371 -8.043 1.00 69.25 112 ASP A CA 1
ATOM 858 C C . ASP A 1 112 ? 6.082 -14.089 -7.261 1.00 69.25 112 ASP A C 1
ATOM 860 O O . ASP A 1 112 ? 5.417 -14.177 -6.223 1.00 69.25 112 ASP A O 1
ATOM 864 N N . PHE A 1 113 ? 6.508 -12.888 -7.678 1.00 64.69 113 PHE A N 1
ATOM 865 C CA . PHE A 1 113 ? 6.137 -11.629 -7.012 1.00 64.69 113 PHE A CA 1
ATOM 866 C C . PHE A 1 113 ? 4.891 -10.975 -7.643 1.00 64.69 113 PHE A C 1
ATOM 868 O O . PHE A 1 113 ? 5.020 -10.216 -8.606 1.00 64.69 113 PHE A O 1
ATOM 875 N N . LEU A 1 114 ? 3.742 -11.200 -6.976 1.00 61.00 114 LEU A N 1
ATOM 876 C CA . LEU A 1 114 ? 2.335 -10.797 -7.242 1.00 61.00 114 LEU A CA 1
ATOM 877 C C . LEU A 1 114 ? 1.429 -11.936 -7.746 1.00 61.00 114 LEU A C 1
ATOM 879 O O . LEU A 1 114 ? 1.383 -12.176 -8.969 1.00 61.00 114 LEU A O 1
#

pLDDT: mean 72.32, std 18.59, range [39.91, 95.62]

Foldseek 3Di:
DDDDDDDDDDDDDPDDPPVVVPPPPDDPPDPPPPDPDPPVVVVVPPPDDDDVVVVDDDPPDDDDPVPDDDDPDDPDPCPPPDDDDPDDDPDDQDDPRHPVNVVVVCVVDDPPRD

Organism: Heterobasidion irregulare (strain TC 32-1) (NCBI:txid747525)

Sequence (114 aa):
MASDLGPENHLKNNLDSDMLSLFSSVVPGSFHSTNIADPVAIFATKYKYKPVAQKTQPVLADLPEKLGIVRNILGDPLATLLMLTPNPPPFTPTGRYTAERRDLIDKVHSDDFL

Secondary structure (DSSP, 8-state):
----------------GGGGTTT----TT---------HHHHHHS--PPPPGGGT-----SPPPGGGS------S-TTTTSPPPPSSPPPP--BTTB-HHHHHHHHHHS-TT--

Radius of gyration: 42.65 Å; chains: 1; bounding box: 48×62×121 Å